Protein AF-A0A3A8NT36-F1 (afdb_monomer)

Radius of gyration: 26.65 Å; Cα contacts (8 Å, |Δi|>4): 127; chains: 1; bounding box: 78×35×40 Å

Mean predicted aligned error: 10.01 Å

Secondary structure (DSSP, 8-state):
----HHHHHHHHHHHHHHHHS-HHHHHHHHSPPPPPPPPTT-PEEEEE-TTS-EEETT--------TTSB-TTSSPBPPSSEEEEEEEE-TTS-EEEEEEE--TTT-EEEEEE-

Organism: NCBI:txid2316726

InterPro domains:
  IPR006311 Twin-arginine translocation pathway, signal sequence [PS51318] (1-31)
  IPR019546 Twin-arginine translocation pathway, signal sequence, bacterial/archaeal [TIGR01409] (3-25)

pLDDT: mean 91.45, std 7.1, range [58.47, 98.19]

Solvent-accessible surface area (backbone atoms only — not comparable to full-atom values): 7243 Å² total; per-residue (Å²): 137,85,82,47,75,67,56,48,52,51,52,50,52,53,52,50,53,56,66,72,48,46,76,66,55,56,48,52,68,75,61,59,73,88,72,86,68,88,54,96,65,53,64,72,42,95,56,55,48,99,86,68,49,61,44,26,81,94,62,84,88,80,88,79,70,47,63,75,33,62,34,81,93,50,96,49,58,37,62,52,59,69,68,65,65,52,78,44,83,43,101,84,79,34,39,35,41,37,35,35,23,73,42,94,72,92,42,54,72,53,74,49,80,87

Sequence (114 aa):
MRLDRRHFLRLSALGGGALALGPGFWRDAYAAPAQPGPSPYGAMSGTADANGVRLPAGFASRIIARSGNRVASTGYTWHAAPDGGACFTTGEGGWVYVSNSELASGGGASALRF

Nearest PDB structures (foldseek):
  6l2o-assembly1_B-2  TM=3.595E-01  e=7.404E-01  Pyrococcus abyssi GE5
  2v9j-assembly1_B  TM=5.015E-01  e=3.758E+00  Homo sapiens
  5ezv-assembly2_D  TM=2.741E-01  e=6.565E-01  Homo sapiens
  6b1u-assembly1_B  TM=2.780E-01  e=8.351E-01  Homo sapiens
  7myj-assembly2_D  TM=2.823E-01  e=3.332E+00  Homo sapiens

Foldseek 3Di:
DDDDPVNVVVVCVVVVVVVVQDPVNVCCVVVPDDDDDQDPLHDWDPAADPVRHTDGPPDDDD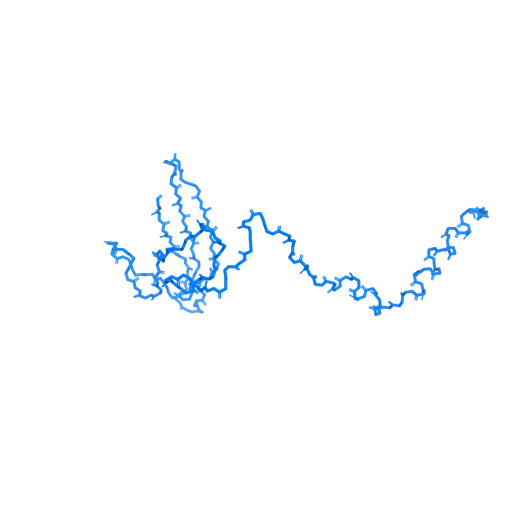DQADAQDDGDPDPDHDHPQWDDWDWDADPVRKIKIKTWHPDPPPTGIDIDID

Structure (mmCIF, N/CA/C/O backbone):
data_AF-A0A3A8NT36-F1
#
_entry.id   AF-A0A3A8NT36-F1
#
loop_
_atom_site.group_PDB
_atom_site.id
_atom_site.type_symbol
_atom_site.label_atom_id
_atom_site.label_alt_id
_atom_site.label_comp_id
_atom_site.label_asym_id
_atom_site.label_entity_id
_atom_site.label_seq_id
_atom_site.pdbx_PDB_ins_code
_atom_site.Cartn_x
_atom_site.Cartn_y
_atom_site.Cartn_z
_atom_site.occupancy
_atom_site.B_iso_or_equiv
_atom_site.auth_seq_id
_atom_site.auth_comp_id
_atom_site.auth_asym_id
_atom_site.auth_atom_id
_atom_site.pdbx_PDB_model_num
ATOM 1 N N . MET A 1 1 ? 58.272 -3.071 -8.015 1.00 58.47 1 MET A N 1
ATOM 2 C CA . MET A 1 1 ? 57.282 -3.959 -8.667 1.00 58.47 1 MET A CA 1
ATOM 3 C C . MET A 1 1 ? 57.579 -3.964 -10.164 1.00 58.47 1 MET A C 1
ATO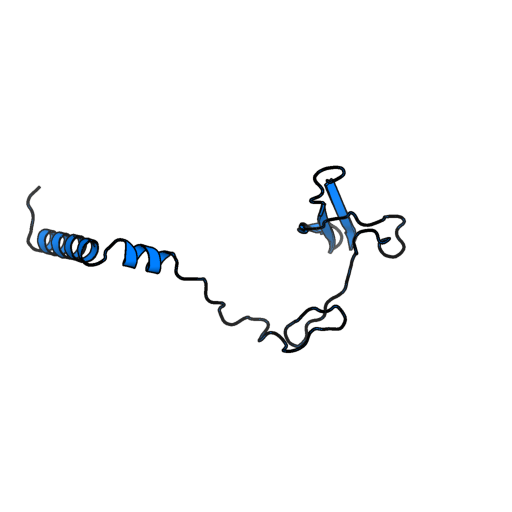M 5 O O . MET A 1 1 ? 57.598 -2.893 -10.752 1.00 58.47 1 MET A O 1
ATOM 9 N N . ARG A 1 2 ? 57.939 -5.109 -10.761 1.00 71.25 2 ARG A N 1
ATOM 10 C CA . ARG A 1 2 ? 58.324 -5.187 -12.185 1.00 71.25 2 ARG A CA 1
ATOM 11 C C . ARG A 1 2 ? 57.065 -5.453 -13.015 1.00 71.25 2 ARG A C 1
ATOM 13 O O . ARG A 1 2 ? 56.398 -6.454 -12.783 1.00 71.25 2 ARG A O 1
ATOM 20 N N . LEU A 1 3 ? 56.725 -4.548 -13.930 1.00 82.00 3 LEU A N 1
ATOM 21 C CA . LEU A 1 3 ? 55.603 -4.716 -14.857 1.00 82.00 3 LEU A CA 1
ATOM 22 C C . LEU A 1 3 ? 55.958 -5.791 -15.891 1.00 82.00 3 LEU A C 1
ATOM 24 O O . LEU A 1 3 ? 56.853 -5.593 -16.710 1.00 82.00 3 LEU A O 1
ATOM 28 N N . ASP A 1 4 ? 55.272 -6.931 -15.845 1.00 90.19 4 ASP A N 1
ATOM 29 C CA . ASP A 1 4 ? 55.315 -7.911 -16.929 1.00 90.19 4 ASP A CA 1
ATOM 30 C C . ASP A 1 4 ? 54.312 -7.542 -18.041 1.00 90.19 4 ASP A C 1
ATOM 32 O O . ASP A 1 4 ? 53.395 -6.739 -17.849 1.00 90.19 4 ASP A O 1
ATOM 36 N N . ARG A 1 5 ? 54.476 -8.143 -19.227 1.00 91.81 5 ARG A N 1
ATOM 37 C CA . ARG A 1 5 ? 53.631 -7.878 -20.404 1.00 91.81 5 ARG A CA 1
ATOM 38 C C . ARG A 1 5 ? 52.137 -8.068 -20.119 1.00 91.81 5 ARG A C 1
ATOM 40 O O . ARG A 1 5 ? 51.323 -7.323 -20.655 1.00 91.81 5 ARG A O 1
ATOM 47 N N . ARG A 1 6 ? 51.758 -9.055 -19.300 1.00 91.62 6 ARG A N 1
ATOM 48 C CA . ARG A 1 6 ? 50.348 -9.326 -18.976 1.00 91.62 6 ARG A CA 1
ATOM 49 C C . ARG A 1 6 ? 49.796 -8.244 -18.056 1.00 91.62 6 ARG A C 1
ATOM 51 O O . ARG A 1 6 ? 48.680 -7.787 -18.281 1.00 91.62 6 ARG A O 1
ATOM 58 N N . HIS A 1 7 ? 50.573 -7.808 -17.068 1.00 89.00 7 HIS A N 1
ATOM 59 C CA . HIS A 1 7 ? 50.214 -6.687 -16.206 1.00 89.00 7 HIS A CA 1
ATOM 60 C C . HIS A 1 7 ? 50.076 -5.386 -16.991 1.00 89.00 7 HIS A C 1
ATOM 62 O O . HIS A 1 7 ? 49.076 -4.698 -16.821 1.00 89.00 7 HIS A O 1
ATOM 68 N N . PHE A 1 8 ? 51.016 -5.087 -17.892 1.00 90.19 8 PHE A N 1
ATOM 69 C CA . PHE A 1 8 ? 50.945 -3.902 -18.745 1.00 90.19 8 PHE A CA 1
ATOM 70 C C . PHE A 1 8 ? 49.683 -3.911 -19.617 1.00 90.19 8 PHE A C 1
ATOM 72 O O . PHE A 1 8 ? 48.914 -2.959 -19.581 1.00 90.19 8 PHE A O 1
ATOM 79 N N . LEU A 1 9 ? 49.401 -5.019 -20.313 1.00 93.31 9 LEU A N 1
ATOM 80 C CA . LEU A 1 9 ? 48.210 -5.131 -21.162 1.00 93.31 9 LEU A CA 1
ATOM 81 C C . LEU A 1 9 ? 46.899 -5.037 -20.369 1.00 93.31 9 LEU A C 1
ATOM 83 O O . LEU A 1 9 ? 45.957 -4.401 -20.832 1.00 93.31 9 LEU A O 1
ATOM 87 N N . ARG A 1 10 ? 46.833 -5.624 -19.167 1.00 90.12 10 ARG A N 1
ATOM 88 C CA . ARG A 1 10 ? 45.665 -5.488 -18.280 1.00 90.12 10 ARG A CA 1
ATOM 89 C C . ARG A 1 10 ? 45.470 -4.047 -17.821 1.00 90.12 10 ARG A C 1
ATOM 91 O O . ARG A 1 10 ? 44.345 -3.560 -17.855 1.00 90.12 10 ARG A O 1
ATOM 98 N N . LEU A 1 11 ? 46.550 -3.365 -17.432 1.00 89.69 11 LEU A N 1
ATOM 99 C CA . LEU A 1 11 ? 46.488 -1.968 -17.003 1.00 89.69 11 LEU A CA 1
ATOM 100 C C . LEU A 1 11 ? 46.056 -1.055 -18.156 1.00 89.69 11 LEU A C 1
ATOM 102 O O . LEU A 1 11 ? 45.202 -0.196 -17.966 1.00 89.69 11 LEU A O 1
ATOM 106 N N . SER A 1 12 ? 46.598 -1.274 -19.358 1.00 87.44 12 SER A N 1
ATOM 107 C CA . SER A 1 12 ? 46.231 -0.519 -20.558 1.00 87.44 12 SER A CA 1
ATOM 108 C C . SER A 1 12 ? 44.785 -0.769 -20.983 1.00 87.44 12 SER A C 1
ATOM 110 O O . SER A 1 12 ? 44.102 0.180 -21.348 1.00 87.44 12 SER A O 1
ATOM 112 N N . ALA A 1 13 ? 44.291 -2.008 -20.904 1.00 89.00 13 ALA A N 1
ATOM 113 C CA . ALA A 1 13 ? 42.901 -2.323 -21.231 1.00 89.00 13 ALA A CA 1
ATOM 114 C C . ALA A 1 13 ? 41.917 -1.697 -20.228 1.00 89.00 13 ALA A C 1
ATOM 116 O O . ALA A 1 13 ? 40.929 -1.092 -20.638 1.00 89.00 13 ALA A O 1
ATOM 117 N N . LEU A 1 14 ? 42.207 -1.788 -18.925 1.00 84.69 14 LEU A N 1
ATOM 118 C CA . LEU A 1 14 ? 41.381 -1.180 -17.876 1.00 84.69 14 LEU A CA 1
ATOM 119 C C . LEU A 1 14 ? 41.397 0.351 -17.957 1.00 84.69 14 LEU A C 1
ATOM 121 O O . LEU A 1 14 ? 40.340 0.976 -17.947 1.00 84.69 14 LEU A O 1
ATOM 125 N N . GLY A 1 15 ? 42.583 0.955 -18.080 1.00 81.19 15 GLY A N 1
ATOM 126 C CA . GLY A 1 15 ? 42.734 2.408 -18.180 1.00 81.19 15 GLY A CA 1
ATOM 127 C C . GLY A 1 15 ? 42.149 2.973 -19.475 1.00 81.19 15 GLY A C 1
ATOM 128 O O . GLY A 1 15 ? 41.435 3.970 -19.445 1.00 81.19 15 GLY A O 1
ATOM 129 N N . GLY A 1 16 ? 42.388 2.304 -20.607 1.00 81.94 16 GLY A N 1
ATOM 130 C CA . GLY A 1 16 ? 41.821 2.680 -21.901 1.00 81.94 16 GLY A CA 1
ATOM 131 C C . GLY A 1 16 ? 40.297 2.572 -21.923 1.00 81.94 16 GLY A C 1
ATOM 132 O O . GLY A 1 16 ? 39.635 3.494 -22.387 1.00 81.94 16 GLY A O 1
ATOM 133 N N . GLY A 1 17 ? 39.731 1.499 -21.361 1.00 77.12 17 GLY A N 1
ATOM 134 C CA . GLY A 1 17 ? 38.281 1.332 -21.243 1.00 77.12 17 GLY A CA 1
ATOM 135 C C . GLY A 1 17 ? 37.629 2.388 -20.346 1.00 77.12 17 GLY A C 1
ATOM 136 O O . GLY A 1 17 ? 36.596 2.946 -20.708 1.00 77.12 17 GLY A O 1
ATOM 137 N N . ALA A 1 18 ? 38.257 2.719 -19.214 1.00 74.38 18 ALA A N 1
ATOM 138 C CA . ALA A 1 18 ? 37.753 3.742 -18.298 1.00 74.38 18 ALA A CA 1
ATOM 139 C C . ALA A 1 18 ? 37.795 5.162 -18.892 1.00 74.38 18 ALA A C 1
ATOM 141 O O . ALA A 1 18 ? 36.910 5.960 -18.604 1.00 74.38 18 ALA A O 1
ATOM 142 N N . LEU A 1 19 ? 38.794 5.480 -19.724 1.00 77.50 19 LEU A N 1
ATOM 143 C CA . LEU A 1 19 ? 38.919 6.790 -20.377 1.00 77.50 19 LEU A CA 1
ATOM 144 C C . LEU A 1 19 ? 38.081 6.913 -21.658 1.00 77.50 19 LEU A C 1
ATOM 146 O O . LEU A 1 19 ? 37.617 8.006 -21.973 1.00 77.50 19 LEU A O 1
ATOM 150 N N . ALA A 1 20 ? 37.876 5.816 -22.393 1.00 83.31 20 ALA A N 1
ATOM 151 C CA . ALA A 1 20 ? 37.022 5.799 -23.583 1.00 83.31 20 ALA A CA 1
ATOM 152 C C . ALA A 1 20 ? 35.537 5.995 -23.234 1.00 83.31 20 ALA A C 1
ATOM 154 O O . ALA A 1 20 ? 34.775 6.559 -24.017 1.00 83.31 20 ALA A O 1
ATOM 155 N N . LEU A 1 21 ? 35.132 5.541 -22.047 1.00 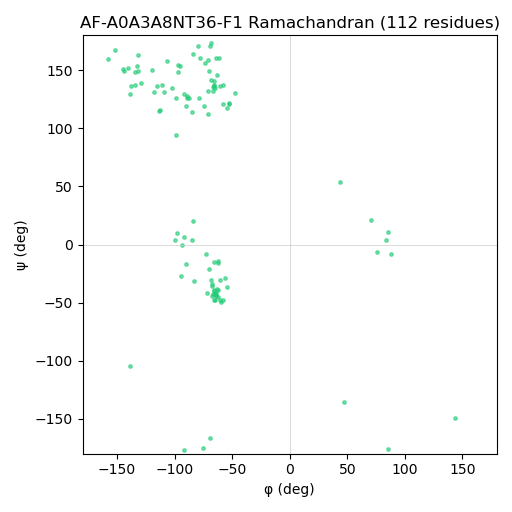83.62 21 LEU A N 1
ATOM 156 C CA . LEU A 1 21 ? 33.772 5.659 -21.540 1.00 83.62 21 LEU A CA 1
ATOM 157 C C . LEU A 1 21 ? 33.691 6.855 -20.590 1.00 83.62 21 LEU A C 1
ATOM 159 O O . LEU A 1 21 ? 34.002 6.761 -19.405 1.00 83.62 21 LEU A O 1
ATOM 163 N N . GLY A 1 22 ? 33.294 8.005 -21.135 1.00 84.06 22 GLY A N 1
ATOM 164 C CA . GLY A 1 22 ? 33.194 9.250 -20.377 1.00 84.06 22 GLY A CA 1
ATOM 165 C C . GLY A 1 22 ? 32.073 9.251 -19.322 1.00 84.06 22 GLY A C 1
ATOM 166 O O . GLY A 1 22 ? 31.233 8.350 -19.278 1.00 84.06 22 GLY A O 1
AT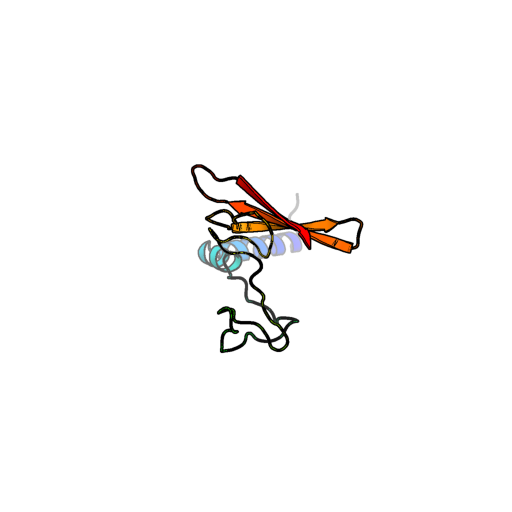OM 167 N N . PRO A 1 23 ? 31.991 10.306 -18.492 1.00 82.94 23 PRO A N 1
ATOM 168 C CA . PRO A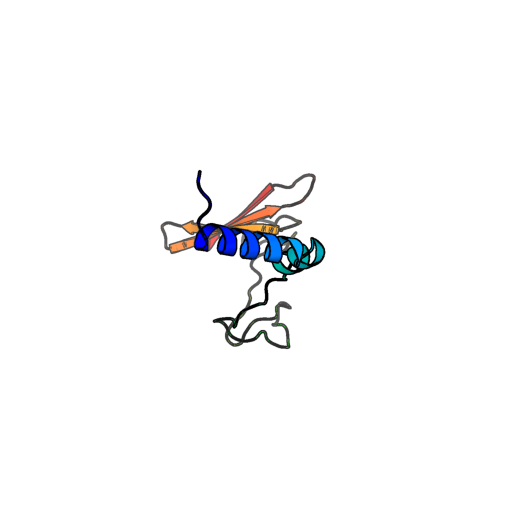 1 23 ? 31.002 10.408 -17.414 1.00 82.94 23 PRO A CA 1
ATOM 169 C C . PRO A 1 23 ? 29.537 10.286 -17.863 1.00 82.94 23 PRO A C 1
ATOM 171 O O . PRO A 1 23 ? 28.704 9.848 -17.076 1.00 82.94 23 PRO A O 1
ATOM 174 N N . GLY A 1 24 ? 29.215 10.672 -19.105 1.00 85.19 24 GLY A N 1
ATOM 175 C CA . GLY A 1 24 ? 27.872 10.512 -19.678 1.00 85.19 24 GLY A CA 1
ATOM 176 C C . GLY A 1 24 ? 27.478 9.044 -19.837 1.00 85.19 24 GLY A C 1
ATOM 177 O O . GLY A 1 24 ? 26.439 8.639 -19.335 1.00 85.19 24 GLY A O 1
ATOM 178 N N . PHE A 1 25 ? 28.368 8.224 -20.404 1.00 87.00 25 PHE A N 1
ATOM 179 C CA . PHE A 1 25 ? 28.138 6.786 -20.559 1.00 87.00 25 PHE A CA 1
ATOM 180 C C . PHE A 1 25 ? 27.875 6.100 -19.214 1.00 87.00 25 PHE A C 1
ATOM 182 O O . PHE A 1 25 ? 26.923 5.339 -19.079 1.00 87.00 25 PHE A O 1
ATOM 189 N N . TRP A 1 26 ? 28.703 6.381 -18.203 1.00 84.69 26 TRP A N 1
ATOM 190 C CA . TRP A 1 26 ? 28.536 5.767 -16.884 1.00 84.69 26 TRP A CA 1
ATOM 191 C C . TRP A 1 26 ? 27.262 6.233 -16.183 1.00 84.69 26 TRP A C 1
ATOM 193 O O . TRP A 1 26 ? 26.614 5.431 -15.517 1.00 84.69 26 TRP A O 1
ATOM 203 N N . ARG A 1 27 ? 26.872 7.502 -16.352 1.00 84.44 27 ARG A N 1
ATOM 204 C CA . ARG A 1 27 ? 25.580 7.991 -15.858 1.00 84.44 27 ARG A CA 1
ATOM 205 C C . ARG A 1 27 ? 24.429 7.233 -16.495 1.00 84.44 27 ARG A C 1
ATOM 207 O O . ARG A 1 27 ? 23.590 6.747 -15.754 1.00 84.44 27 ARG A O 1
ATOM 214 N N . ASP A 1 28 ? 24.429 7.063 -17.810 1.00 85.50 28 ASP A N 1
ATOM 215 C CA . ASP A 1 28 ? 23.357 6.350 -18.510 1.00 85.50 28 ASP A CA 1
ATOM 216 C C . ASP A 1 28 ? 23.320 4.861 -18.135 1.00 85.50 28 ASP A C 1
ATOM 218 O O . ASP A 1 28 ? 22.249 4.302 -17.904 1.00 85.50 28 ASP A O 1
ATOM 222 N N . ALA A 1 29 ? 24.488 4.225 -17.989 1.00 83.69 29 ALA A N 1
ATOM 223 C CA . ALA A 1 29 ? 24.598 2.824 -17.588 1.00 83.69 29 ALA A CA 1
ATOM 224 C C . ALA A 1 29 ? 24.020 2.559 -16.185 1.00 83.69 29 ALA A C 1
ATOM 226 O O . ALA A 1 29 ? 23.367 1.537 -15.977 1.00 83.69 29 ALA A O 1
ATOM 227 N N . TYR A 1 30 ? 24.230 3.473 -15.230 1.00 82.19 30 TYR A N 1
ATOM 228 C CA . TYR A 1 30 ? 23.689 3.353 -13.869 1.00 82.19 30 TYR A CA 1
ATOM 229 C C . TYR A 1 30 ? 22.304 3.987 -13.688 1.00 82.19 30 TYR A C 1
ATOM 231 O O . TYR A 1 30 ? 21.624 3.684 -12.712 1.00 82.19 30 TYR A O 1
ATOM 239 N N . ALA A 1 31 ? 21.877 4.847 -14.611 1.00 85.06 31 ALA A N 1
ATOM 240 C CA . ALA A 1 31 ? 20.549 5.455 -14.620 1.00 85.06 31 ALA A CA 1
ATOM 241 C C . ALA A 1 31 ? 19.533 4.654 -15.447 1.00 85.06 31 ALA A C 1
ATOM 243 O O . ALA A 1 31 ? 18.409 5.120 -15.634 1.00 85.06 31 ALA A O 1
ATOM 244 N N . ALA A 1 32 ? 19.907 3.469 -15.946 1.00 79.25 32 ALA A N 1
ATOM 245 C CA . ALA A 1 32 ? 19.011 2.620 -16.715 1.00 79.25 32 ALA A CA 1
ATOM 246 C C . ALA A 1 32 ? 17.725 2.347 -15.905 1.00 79.25 32 ALA A C 1
ATOM 248 O O . ALA A 1 32 ? 17.793 1.759 -14.820 1.00 79.25 32 ALA A O 1
ATOM 249 N N . PRO A 1 33 ? 16.548 2.778 -16.394 1.00 80.19 33 PRO A N 1
ATOM 250 C CA . PRO A 1 33 ? 15.308 2.603 -15.660 1.00 80.19 33 PRO A CA 1
ATOM 251 C C . PRO A 1 33 ? 14.990 1.114 -15.557 1.00 80.19 33 PRO A C 1
ATOM 253 O O . PRO A 1 33 ? 15.093 0.379 -16.546 1.00 80.19 33 PRO A O 1
ATOM 256 N N . ALA A 1 34 ? 14.568 0.678 -14.369 1.00 80.75 34 ALA A N 1
ATOM 257 C CA . ALA A 1 34 ? 14.117 -0.689 -14.157 1.00 80.75 34 ALA A CA 1
ATOM 258 C C . ALA A 1 34 ? 13.030 -1.040 -15.185 1.00 80.75 34 ALA A C 1
ATOM 260 O O . ALA A 1 34 ? 11.997 -0.374 -15.262 1.00 80.75 34 ALA A O 1
ATOM 261 N N . GLN A 1 35 ? 13.278 -2.076 -15.986 1.00 80.56 35 GLN A N 1
ATOM 262 C CA . GLN A 1 35 ? 12.278 -2.609 -16.902 1.00 80.56 35 GLN A CA 1
ATOM 263 C C . GLN A 1 35 ? 11.450 -3.654 -16.157 1.00 80.56 35 GLN A C 1
ATOM 265 O O . GLN A 1 35 ? 12.033 -4.582 -15.585 1.00 80.56 35 GLN A O 1
ATOM 270 N N . PRO A 1 36 ? 10.113 -3.539 -16.142 1.00 77.44 36 PRO A N 1
ATOM 271 C CA . PRO A 1 36 ? 9.271 -4.582 -15.585 1.00 77.44 36 PRO A CA 1
ATOM 272 C C . PRO A 1 36 ? 9.542 -5.898 -16.319 1.00 77.44 36 PRO A C 1
ATOM 274 O O . PRO A 1 36 ? 9.386 -5.987 -17.537 1.00 77.44 36 PRO A O 1
ATOM 277 N N . GLY A 1 37 ? 9.965 -6.923 -15.580 1.00 82.94 37 GLY A N 1
ATOM 278 C CA . GLY A 1 37 ? 10.028 -8.280 -16.111 1.00 82.94 37 GLY A CA 1
ATOM 279 C C . GLY A 1 37 ? 8.624 -8.856 -16.338 1.00 82.94 37 GLY A C 1
ATOM 280 O O . GLY A 1 37 ? 7.630 -8.269 -15.896 1.00 82.94 37 GLY A O 1
ATOM 281 N N . PRO A 1 38 ? 8.514 -10.026 -16.991 1.00 83.81 38 PRO A N 1
ATOM 282 C CA . PRO A 1 38 ? 7.254 -10.752 -17.079 1.00 83.81 38 PRO A CA 1
ATOM 283 C C . PRO A 1 38 ? 6.653 -10.966 -15.684 1.00 83.81 38 PRO A C 1
ATOM 285 O O . PRO A 1 38 ? 7.285 -11.548 -14.803 1.00 83.81 38 PRO A O 1
ATOM 288 N N . SER A 1 39 ? 5.432 -10.477 -15.479 1.00 86.88 39 SER A N 1
ATOM 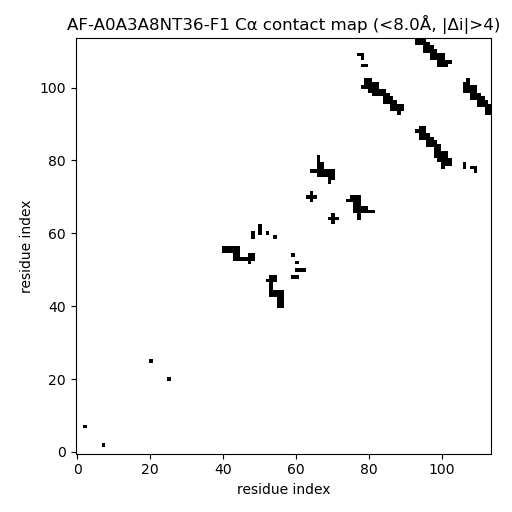289 C CA . SER A 1 39 ? 4.714 -10.660 -14.218 1.00 86.88 39 SER A CA 1
ATOM 290 C C . SER A 1 39 ? 4.283 -12.125 -14.070 1.00 86.88 39 SER A C 1
ATOM 292 O O . SER A 1 39 ? 3.659 -12.653 -14.997 1.00 86.88 39 SER A O 1
ATOM 294 N N . PRO A 1 40 ? 4.510 -12.776 -12.910 1.00 92.62 40 PRO A N 1
ATOM 295 C CA . PRO A 1 40 ? 3.989 -14.123 -12.656 1.00 92.62 40 PRO A CA 1
ATOM 296 C C . PRO A 1 40 ? 2.454 -14.151 -12.589 1.00 92.62 40 PRO A C 1
ATOM 298 O O . PRO A 1 40 ? 1.849 -15.214 -12.673 1.00 92.62 40 PRO A O 1
ATOM 301 N N . TYR A 1 41 ? 1.823 -12.982 -12.456 1.00 92.62 41 TYR A N 1
ATOM 302 C CA . TYR A 1 41 ? 0.373 -12.814 -12.385 1.00 92.62 41 TYR A CA 1
ATOM 303 C C . TYR A 1 41 ? -0.266 -12.519 -13.749 1.00 92.62 41 TYR A C 1
ATOM 305 O O . TYR A 1 41 ? -1.479 -12.365 -13.834 1.00 92.62 41 TYR A O 1
ATOM 313 N N . GLY A 1 42 ? 0.534 -12.433 -14.818 1.00 91.69 42 GLY A N 1
ATOM 314 C CA . GLY A 1 42 ? 0.066 -12.087 -16.157 1.00 91.69 42 GLY A CA 1
ATOM 315 C C . GLY A 1 42 ? -0.025 -10.580 -16.416 1.00 91.69 42 GLY A C 1
ATOM 316 O O . GLY A 1 42 ? 0.383 -9.748 -15.601 1.00 91.69 42 GLY A O 1
ATOM 317 N N . ALA A 1 43 ? -0.522 -10.237 -17.606 1.00 92.25 43 ALA A N 1
ATOM 318 C CA . ALA A 1 43 ? -0.647 -8.856 -18.058 1.00 92.25 43 ALA A CA 1
ATOM 319 C C . ALA A 1 43 ? -1.740 -8.095 -17.292 1.00 92.25 43 ALA A C 1
ATOM 321 O O . ALA A 1 43 ? -2.754 -8.662 -16.886 1.00 92.25 43 ALA A O 1
ATOM 322 N N . MET A 1 44 ? -1.541 -6.787 -17.139 1.00 92.25 44 MET A N 1
ATOM 323 C CA . MET A 1 44 ? -2.534 -5.892 -16.553 1.00 92.25 44 MET A CA 1
ATOM 324 C C . MET A 1 44 ? -3.774 -5.790 -17.448 1.00 92.25 44 MET A C 1
ATOM 326 O O . MET A 1 44 ? -3.636 -5.640 -18.663 1.00 92.25 44 MET A O 1
ATOM 330 N N . SER A 1 45 ? -4.978 -5.818 -16.868 1.00 94.31 45 SER A N 1
ATOM 331 C CA . SER A 1 45 ? -6.209 -5.598 -17.637 1.00 94.31 45 SER A CA 1
ATOM 332 C C . SER A 1 45 ? -6.260 -4.192 -18.254 1.00 94.31 45 SER A C 1
ATOM 334 O O . SER A 1 45 ? -5.805 -3.206 -17.664 1.00 94.31 45 SER A O 1
ATOM 336 N N . GLY A 1 46 ? -6.865 -4.093 -19.443 1.00 95.25 46 GLY A N 1
ATOM 337 C CA . GLY A 1 46 ? -7.125 -2.821 -20.124 1.00 95.25 46 GLY A CA 1
ATOM 338 C C . GLY A 1 46 ? -8.197 -1.966 -19.439 1.00 95.25 46 GLY A C 1
ATOM 339 O O . GLY A 1 46 ? -8.211 -0.747 -19.614 1.00 95.25 46 GLY A O 1
ATOM 340 N N . THR A 1 47 ? -9.057 -2.581 -18.625 1.00 95.88 47 THR A N 1
ATOM 341 C CA . THR A 1 47 ? -10.129 -1.914 -17.878 1.00 95.88 47 THR A CA 1
ATOM 342 C C . THR A 1 47 ? -9.949 -2.098 -16.378 1.00 95.88 47 THR A C 1
ATOM 344 O O . THR A 1 47 ? -9.398 -3.097 -15.912 1.00 95.88 47 THR A O 1
ATOM 347 N N . ALA A 1 48 ? -10.423 -1.117 -15.617 1.00 97.25 48 ALA A N 1
ATOM 348 C CA . ALA A 1 48 ? -10.507 -1.222 -14.171 1.00 97.25 48 ALA A CA 1
ATOM 349 C C . ALA A 1 48 ? -11.652 -2.152 -13.736 1.00 97.25 48 ALA A C 1
ATOM 351 O O . ALA A 1 48 ? -12.618 -2.344 -14.476 1.00 97.25 48 ALA A O 1
ATOM 352 N N . ASP A 1 49 ? -11.541 -2.702 -12.529 1.00 96.69 49 ASP A N 1
ATOM 353 C CA . ASP A 1 49 ? -12.631 -3.377 -11.835 1.00 96.69 49 ASP A CA 1
ATOM 354 C C . ASP A 1 49 ? -13.660 -2.376 -11.267 1.00 96.69 49 ASP A C 1
ATOM 356 O O . ASP A 1 49 ? -13.566 -1.162 -11.468 1.00 96.69 49 ASP A O 1
ATOM 360 N N . ALA A 1 50 ? -14.653 -2.881 -10.528 1.00 96.69 50 ALA A N 1
ATOM 361 C CA . ALA A 1 50 ? -15.715 -2.060 -9.942 1.00 96.69 50 ALA A CA 1
ATOM 362 C C . ALA A 1 50 ? -15.220 -1.014 -8.920 1.00 96.69 50 ALA A C 1
ATOM 364 O O . ALA A 1 50 ? -15.955 -0.082 -8.599 1.00 96.69 50 ALA A O 1
ATOM 365 N N . ASN A 1 51 ? -13.990 -1.147 -8.413 1.00 97.19 51 ASN A N 1
ATOM 366 C CA . ASN A 1 51 ? -13.375 -0.193 -7.492 1.00 97.19 51 ASN A CA 1
ATOM 367 C C . ASN A 1 51 ? -12.412 0.772 -8.199 1.00 97.19 51 ASN A C 1
ATOM 369 O O . ASN A 1 51 ? -11.773 1.583 -7.530 1.00 97.19 51 ASN A O 1
ATOM 373 N N . GLY A 1 52 ? -12.298 0.705 -9.529 1.00 96.50 52 GLY A N 1
ATOM 374 C CA . GLY A 1 52 ? -11.395 1.559 -10.296 1.00 96.50 52 GLY A CA 1
ATOM 375 C C . GLY A 1 52 ? -9.959 1.028 -10.387 1.00 96.50 52 GLY A C 1
ATOM 376 O O . GLY A 1 52 ? -9.084 1.749 -10.864 1.00 96.50 52 GLY A O 1
ATOM 377 N N . VAL A 1 53 ? -9.699 -0.221 -9.980 1.00 96.88 53 VAL A N 1
ATOM 378 C CA . VAL A 1 53 ? -8.352 -0.811 -9.976 1.00 96.88 53 VAL A CA 1
ATOM 379 C C . VAL A 1 53 ? -8.156 -1.690 -11.208 1.00 96.88 53 VAL A C 1
ATOM 381 O O . VAL A 1 53 ? -8.939 -2.600 -11.468 1.00 96.88 53 VAL A O 1
ATOM 384 N N . ARG A 1 54 ? -7.094 -1.449 -11.983 1.00 96.56 54 ARG A N 1
ATOM 385 C CA . ARG A 1 54 ? -6.679 -2.384 -13.040 1.00 96.56 54 ARG A CA 1
ATOM 386 C C . ARG A 1 54 ? -5.930 -3.539 -12.394 1.00 96.56 54 ARG A C 1
ATOM 388 O O . ARG A 1 54 ? -4.977 -3.310 -11.656 1.00 96.56 54 ARG A O 1
ATOM 395 N N . LEU A 1 55 ? -6.370 -4.760 -12.670 1.00 96.12 55 LEU A N 1
ATOM 396 C CA . LEU A 1 55 ? -5.797 -5.983 -12.116 1.00 96.12 55 LEU A CA 1
ATOM 397 C C . LEU A 1 55 ? -5.570 -7.007 -13.234 1.00 96.12 55 LEU A C 1
ATOM 399 O O . LEU A 1 55 ? -6.277 -6.958 -14.245 1.00 96.12 55 LEU A O 1
ATOM 403 N N . PRO A 1 56 ? -4.610 -7.934 -13.094 1.00 95.81 56 PRO A N 1
ATOM 404 C CA . PRO A 1 56 ? -4.508 -9.078 -13.991 1.00 95.81 56 PRO A CA 1
ATOM 405 C C . PRO A 1 56 ? -5.750 -9.979 -13.935 1.00 95.81 56 PRO A C 1
ATOM 407 O O . PRO A 1 56 ? -6.520 -9.954 -12.972 1.00 95.81 56 PRO A O 1
ATOM 410 N N . ALA A 1 57 ? -5.944 -10.800 -14.968 1.00 92.88 57 ALA A N 1
ATOM 411 C CA . ALA A 1 57 ? -7.072 -11.727 -15.027 1.00 92.88 57 ALA A CA 1
ATOM 412 C C . ALA A 1 57 ? -7.086 -12.687 -13.819 1.00 92.88 57 ALA A C 1
ATOM 414 O O . ALA A 1 57 ? -6.051 -13.216 -13.422 1.00 92.88 57 ALA A O 1
ATOM 415 N N . GLY A 1 58 ? -8.271 -12.914 -13.243 1.00 93.88 58 GLY A N 1
ATOM 416 C CA . GLY A 1 58 ? -8.462 -13.775 -12.067 1.00 93.88 58 GLY A CA 1
ATOM 417 C C . GLY A 1 58 ? -8.293 -13.076 -10.711 1.00 93.88 58 GLY A C 1
ATOM 418 O O . GLY A 1 58 ? -8.623 -13.672 -9.689 1.00 93.88 58 GLY A O 1
ATOM 419 N N . PHE A 1 59 ? -7.841 -11.819 -10.683 1.00 96.50 59 PHE A N 1
ATOM 420 C CA . PHE A 1 59 ? -7.756 -11.014 -9.462 1.00 96.50 59 PHE A CA 1
ATOM 421 C C . PHE A 1 59 ? -8.986 -10.116 -9.282 1.00 96.50 59 PHE A C 1
ATOM 423 O O . PHE A 1 59 ? -9.627 -9.705 -10.248 1.00 96.50 59 PHE A O 1
ATOM 430 N N . ALA A 1 60 ? -9.287 -9.776 -8.028 1.00 96.00 60 ALA A N 1
ATOM 431 C CA . ALA A 1 60 ? -10.339 -8.834 -7.652 1.00 96.00 60 ALA A CA 1
ATOM 432 C C . ALA A 1 60 ? -9.875 -7.960 -6.481 1.00 96.00 60 ALA A C 1
ATOM 434 O O . ALA A 1 60 ? -9.073 -8.404 -5.655 1.00 96.00 60 ALA A O 1
ATOM 435 N N . SER A 1 61 ? -10.396 -6.735 -6.383 1.00 97.06 61 SER A N 1
ATOM 436 C CA . SER A 1 61 ? -10.153 -5.862 -5.231 1.00 97.06 61 SER A CA 1
ATOM 437 C C . SER A 1 61 ? -11.374 -5.742 -4.319 1.00 97.06 61 SER A C 1
ATOM 439 O O . SER A 1 61 ? -12.523 -5.947 -4.718 1.00 97.06 61 SER A O 1
ATOM 441 N N . ARG A 1 62 ? -11.115 -5.369 -3.064 1.00 95.88 62 ARG A N 1
ATOM 442 C CA . ARG A 1 62 ? -12.137 -5.010 -2.080 1.00 95.88 62 ARG A CA 1
ATOM 443 C C . ARG A 1 62 ? -11.668 -3.803 -1.285 1.00 95.88 62 ARG A C 1
ATOM 445 O O . ARG A 1 62 ? -10.582 -3.821 -0.713 1.00 95.88 62 ARG A O 1
ATOM 452 N N . ILE A 1 63 ? -12.516 -2.786 -1.193 1.00 95.56 63 ILE A N 1
ATOM 453 C CA . ILE A 1 63 ? -12.268 -1.641 -0.317 1.00 95.56 63 ILE A CA 1
ATOM 454 C C . ILE A 1 63 ? -12.516 -2.059 1.135 1.00 95.56 63 ILE A C 1
ATOM 456 O O . ILE A 1 63 ? -13.627 -2.454 1.487 1.00 95.56 63 ILE A O 1
ATOM 460 N N . ILE A 1 64 ? -11.480 -1.976 1.972 1.00 94.94 64 ILE A N 1
ATOM 461 C CA . ILE A 1 64 ? -11.544 -2.342 3.397 1.00 94.94 64 ILE A CA 1
ATOM 462 C C . ILE A 1 64 ? -11.829 -1.145 4.315 1.00 94.94 64 ILE A C 1
ATOM 464 O O . ILE A 1 64 ? -12.428 -1.325 5.370 1.00 94.94 64 ILE A O 1
ATOM 468 N N . ALA A 1 65 ? -11.456 0.070 3.903 1.00 96.75 65 ALA A N 1
ATOM 469 C CA . ALA A 1 65 ? -11.741 1.323 4.599 1.00 96.75 65 ALA A CA 1
ATOM 470 C C . ALA A 1 65 ? -11.667 2.517 3.628 1.00 96.75 65 ALA A C 1
ATOM 472 O O . ALA A 1 65 ? -11.069 2.418 2.557 1.00 96.75 65 ALA A O 1
ATOM 473 N N . ARG A 1 66 ? -12.292 3.642 3.996 1.00 97.06 66 ARG A N 1
ATOM 474 C CA . ARG A 1 66 ? -12.211 4.929 3.284 1.00 97.06 66 ARG A CA 1
ATOM 475 C C . ARG A 1 66 ? -12.076 6.051 4.304 1.00 97.06 66 ARG A C 1
ATOM 477 O O . ARG A 1 66 ? -12.809 6.041 5.289 1.00 97.06 66 ARG A O 1
ATOM 484 N N . SER A 1 67 ? -11.191 7.010 4.051 1.00 97.62 67 SER A N 1
ATOM 485 C CA . SER A 1 67 ? -10.987 8.187 4.901 1.00 97.62 67 SER A CA 1
ATOM 486 C C . SER A 1 67 ? -12.304 8.862 5.274 1.00 97.62 67 SER A C 1
ATOM 488 O O . SER A 1 67 ? -13.126 9.128 4.399 1.00 97.62 67 SER A O 1
ATOM 490 N N . GLY A 1 68 ? -12.507 9.130 6.564 1.00 97.06 68 GLY A N 1
ATOM 491 C CA . GLY A 1 68 ? -13.713 9.795 7.066 1.00 97.06 68 GLY A CA 1
ATOM 492 C C . GLY A 1 68 ? -14.966 8.915 7.128 1.00 97.06 68 GLY A C 1
ATOM 493 O O . GLY A 1 68 ? -15.965 9.334 7.709 1.00 97.06 68 GLY A O 1
ATOM 494 N N . ASN A 1 69 ? -14.919 7.682 6.617 1.00 97.88 69 ASN A N 1
ATOM 495 C CA . ASN A 1 69 ? -16.034 6.747 6.708 1.00 97.88 69 ASN A CA 1
ATOM 496 C C . ASN A 1 69 ? -15.852 5.784 7.880 1.00 97.88 69 ASN A C 1
ATOM 498 O O . ASN A 1 69 ? -14.741 5.368 8.222 1.00 97.88 69 ASN A O 1
ATOM 502 N N . ARG A 1 70 ? -16.980 5.372 8.461 1.00 97.62 70 ARG A N 1
ATOM 503 C CA . ARG A 1 70 ? -17.014 4.288 9.440 1.00 97.62 70 ARG A CA 1
ATOM 504 C C . ARG A 1 70 ? -16.613 2.970 8.780 1.00 97.62 70 ARG A C 1
ATOM 506 O O . ARG A 1 70 ? -17.078 2.649 7.684 1.00 97.62 70 ARG A O 1
ATOM 513 N N . VAL A 1 71 ? -15.749 2.210 9.444 1.00 97.00 71 VAL A N 1
ATOM 514 C CA . VAL A 1 71 ? -15.271 0.927 8.930 1.00 97.00 71 VAL A CA 1
ATOM 515 C C . VAL A 1 71 ? -16.258 -0.177 9.287 1.00 97.00 71 VAL A C 1
ATOM 517 O O . VAL A 1 71 ? -16.407 -0.523 10.458 1.00 97.00 71 VAL A O 1
ATOM 520 N N . ALA A 1 72 ? -16.894 -0.765 8.271 1.00 92.25 72 ALA A N 1
ATOM 521 C CA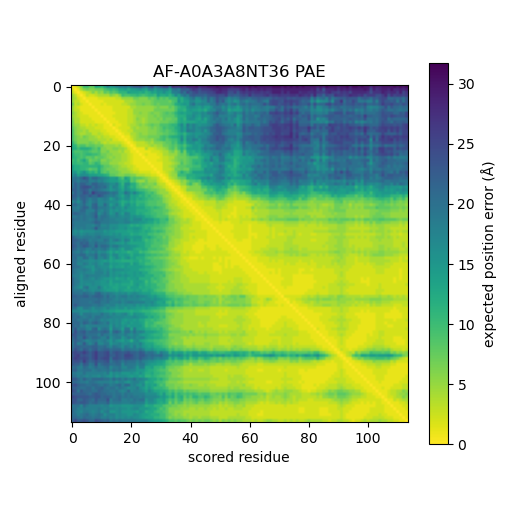 . ALA A 1 72 ? -17.854 -1.861 8.421 1.00 92.25 72 ALA A CA 1
ATOM 522 C C . ALA A 1 72 ? -18.892 -1.584 9.535 1.00 92.25 72 ALA A C 1
ATOM 524 O O . ALA A 1 72 ? -19.425 -0.479 9.630 1.00 92.25 72 ALA A O 1
ATOM 525 N N . SER A 1 73 ? -19.181 -2.578 10.378 1.00 91.94 73 SER A N 1
ATOM 526 C CA . SER A 1 73 ? -20.047 -2.444 11.555 1.00 91.94 73 SER A CA 1
ATOM 527 C C . SER A 1 73 ? -19.319 -1.921 12.799 1.00 91.94 73 SER A C 1
ATOM 529 O O . SER A 1 73 ? -19.917 -1.851 13.872 1.00 91.94 73 SER A O 1
ATOM 531 N N . THR A 1 74 ? -18.033 -1.572 12.693 1.00 92.62 74 THR A N 1
ATOM 532 C CA . THR A 1 74 ? -17.287 -1.033 13.835 1.00 92.62 74 THR A CA 1
ATOM 533 C C . THR A 1 74 ? -17.770 0.377 14.165 1.00 92.62 74 THR A C 1
ATOM 535 O O . THR A 1 74 ? -18.321 1.079 13.323 1.00 92.62 74 THR A O 1
ATOM 538 N N . GLY A 1 75 ? -17.528 0.839 15.391 1.00 95.31 75 GLY A N 1
ATOM 539 C CA . GLY A 1 75 ? -17.769 2.237 15.756 1.00 95.31 75 GLY A CA 1
ATOM 540 C C . GLY A 1 75 ? -16.755 3.222 15.161 1.00 95.31 75 GLY A C 1
ATOM 541 O O . GLY A 1 75 ? -16.956 4.430 15.292 1.00 95.31 75 GLY A O 1
ATOM 542 N N . TYR A 1 76 ? -15.689 2.723 14.526 1.00 96.25 76 TYR A N 1
ATOM 543 C CA . TYR A 1 76 ? -14.473 3.469 14.225 1.00 96.25 76 TYR A CA 1
ATOM 544 C C . TYR A 1 76 ? -14.520 4.139 12.849 1.00 96.25 76 TYR A C 1
ATOM 546 O O . TYR A 1 76 ? -14.800 3.490 11.840 1.00 96.25 76 TYR A O 1
ATOM 554 N N . THR A 1 77 ? -14.215 5.434 12.809 1.00 97.31 77 THR A N 1
ATOM 555 C CA . THR A 1 77 ? -14.044 6.198 11.568 1.00 97.31 77 THR A CA 1
ATOM 556 C C . THR A 1 77 ? -12.593 6.124 11.123 1.00 97.31 77 THR A C 1
ATOM 558 O O . THR A 1 77 ? -11.695 6.419 11.909 1.00 97.31 77 THR A O 1
ATOM 561 N N . TRP A 1 78 ? -12.357 5.743 9.868 1.00 98.00 78 TRP A N 1
ATOM 562 C CA . TRP A 1 78 ? -11.002 5.655 9.334 1.00 98.00 78 TRP A CA 1
ATOM 563 C C . TRP A 1 78 ? -10.343 7.034 9.247 1.00 98.00 78 TRP A C 1
ATOM 565 O O . TRP A 1 78 ? -10.994 8.020 8.881 1.00 98.00 78 TRP A O 1
ATOM 575 N N . HIS A 1 79 ? -9.051 7.097 9.564 1.00 97.75 79 HIS A N 1
ATOM 576 C CA . HIS A 1 79 ? -8.279 8.337 9.528 1.00 97.75 79 HIS A CA 1
ATOM 577 C C . HIS A 1 79 ? -8.174 8.906 8.104 1.00 97.75 79 HIS A C 1
ATOM 579 O O . HIS A 1 79 ? -8.381 8.206 7.110 1.00 97.75 79 HIS A O 1
ATOM 585 N N . ALA A 1 80 ? -7.858 10.198 8.005 1.00 97.81 80 ALA A N 1
ATOM 586 C CA . ALA A 1 80 ? -7.571 10.827 6.720 1.00 97.81 80 ALA A CA 1
ATOM 587 C C . ALA A 1 80 ? -6.136 10.527 6.254 1.00 97.81 80 ALA A C 1
ATOM 589 O O . ALA A 1 80 ? -5.347 9.962 7.008 1.00 97.81 80 ALA A O 1
ATOM 590 N N . ALA A 1 81 ? -5.827 10.900 5.008 1.00 97.44 81 ALA A N 1
ATOM 591 C CA . ALA A 1 81 ? -4.503 10.768 4.388 1.00 97.44 81 ALA A CA 1
ATOM 592 C C . ALA A 1 81 ? -3.790 9.416 4.650 1.00 97.44 81 ALA A C 1
ATOM 594 O O . ALA A 1 81 ? -2.676 9.422 5.172 1.00 97.44 81 ALA A O 1
ATOM 595 N N . PRO A 1 82 ? -4.427 8.261 4.354 1.00 97.44 82 PRO A N 1
ATOM 596 C CA . PRO A 1 82 ? -3.751 6.973 4.442 1.00 97.44 82 PRO A CA 1
ATOM 597 C C . PRO A 1 82 ? -2.648 6.863 3.389 1.00 97.44 82 PRO A C 1
ATOM 599 O O . PRO A 1 82 ? -2.897 7.181 2.226 1.00 97.44 82 PRO A O 1
ATOM 602 N N . ASP A 1 83 ? -1.479 6.370 3.790 1.00 96.44 83 ASP A N 1
ATOM 603 C CA . ASP A 1 83 ? -0.362 6.104 2.882 1.00 96.44 83 ASP A CA 1
ATOM 604 C C . ASP A 1 83 ? 0.333 4.770 3.228 1.00 96.44 83 ASP A C 1
ATOM 606 O O . ASP A 1 83 ? -0.203 3.688 2.960 1.00 96.44 83 ASP A O 1
ATOM 610 N N . GLY A 1 84 ? 1.510 4.828 3.853 1.00 97.00 84 GLY A N 1
ATOM 611 C CA . GLY A 1 84 ? 2.307 3.675 4.236 1.00 97.00 84 GLY A CA 1
ATOM 612 C C . GLY A 1 84 ? 1.598 2.740 5.217 1.00 97.00 84 GLY A C 1
ATOM 613 O O . GLY A 1 84 ? 1.019 3.153 6.225 1.00 97.00 84 GLY A O 1
ATOM 614 N N . GLY A 1 85 ? 1.714 1.437 4.962 1.00 96.81 85 GLY A N 1
ATOM 615 C CA . GLY A 1 85 ? 1.151 0.415 5.831 1.00 96.81 85 GLY A CA 1
ATOM 616 C C . GLY A 1 85 ? 1.892 -0.916 5.797 1.00 96.81 85 GLY A C 1
ATOM 617 O O . GLY A 1 85 ? 2.736 -1.163 4.938 1.00 96.81 85 GLY A O 1
ATOM 618 N N . ALA A 1 86 ? 1.562 -1.776 6.758 1.00 97.75 86 ALA A N 1
ATOM 619 C CA . ALA A 1 86 ? 2.150 -3.102 6.923 1.00 97.75 86 ALA A CA 1
ATOM 620 C C . ALA A 1 86 ? 1.113 -4.109 7.433 1.00 97.75 86 ALA A C 1
ATOM 622 O O . ALA A 1 86 ? 0.183 -3.744 8.152 1.00 97.75 86 ALA A O 1
ATOM 623 N N . CYS A 1 87 ? 1.293 -5.384 7.086 1.00 97.12 87 CYS A N 1
ATOM 624 C CA . CYS A 1 87 ? 0.474 -6.488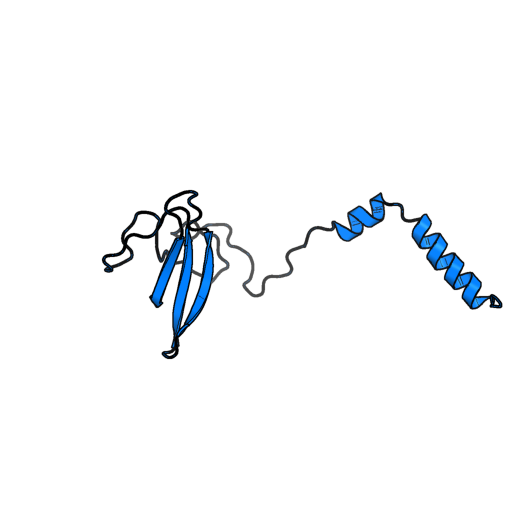 7.584 1.00 97.12 87 CYS A CA 1
ATOM 625 C C . CYS A 1 87 ? 1.280 -7.357 8.554 1.00 97.12 87 CYS A C 1
ATOM 627 O O . CYS A 1 87 ? 2.375 -7.807 8.222 1.00 97.12 87 CYS A O 1
ATOM 629 N N . PHE A 1 88 ? 0.703 -7.647 9.718 1.00 96.56 88 PHE A N 1
ATOM 630 C CA . PHE A 1 88 ? 1.272 -8.525 10.739 1.00 96.56 88 PHE A CA 1
ATOM 631 C C . PHE A 1 88 ? 0.393 -9.762 10.920 1.00 96.56 88 PHE A C 1
ATOM 633 O O . PHE A 1 88 ? -0.832 -9.651 10.990 1.00 96.56 88 PHE A O 1
ATOM 640 N N . THR A 1 89 ? 1.001 -10.943 11.013 1.00 96.62 89 THR A N 1
ATOM 641 C CA . THR A 1 89 ? 0.280 -12.184 11.327 1.00 96.62 89 THR A CA 1
ATOM 642 C C . THR A 1 89 ? -0.224 -12.165 12.764 1.00 96.62 89 THR A C 1
ATOM 644 O O . THR A 1 89 ? 0.498 -11.758 13.675 1.00 96.62 89 THR A O 1
ATOM 647 N N . THR A 1 90 ? -1.422 -12.689 12.990 1.00 94.25 90 THR A N 1
ATOM 648 C CA . THR A 1 90 ? -1.916 -13.015 14.334 1.00 94.25 90 THR A CA 1
ATOM 649 C C . THR A 1 90 ? -1.688 -14.496 14.632 1.00 94.25 90 THR A C 1
ATOM 651 O O . THR A 1 90 ? -1.638 -15.313 13.714 1.00 94.25 90 THR A O 1
ATOM 654 N N . GLY A 1 91 ? -1.583 -14.866 15.913 1.00 90.56 91 GLY A N 1
ATOM 655 C CA . GLY A 1 91 ? -1.410 -16.271 16.320 1.00 90.56 91 GLY A CA 1
ATOM 656 C C . GLY A 1 91 ? -2.577 -17.193 15.937 1.00 90.56 91 GLY A C 1
ATOM 657 O O . GLY A 1 91 ? -2.426 -18.407 15.953 1.00 90.56 91 GLY A O 1
ATOM 658 N N . GLU A 1 92 ? -3.722 -16.625 15.556 1.00 87.19 92 GLU A N 1
ATOM 659 C CA . GLU A 1 92 ? -4.957 -17.341 15.209 1.00 87.19 92 GLU A CA 1
ATOM 660 C C . GLU A 1 92 ? -5.139 -17.521 13.687 1.00 87.19 92 GLU A C 1
ATOM 662 O O . GLU A 1 92 ? -6.209 -17.916 13.235 1.00 87.19 92 GLU A O 1
ATOM 667 N N . GLY A 1 93 ? -4.120 -17.215 12.875 1.00 89.69 93 GLY A N 1
ATOM 668 C CA . GLY A 1 93 ? -4.186 -17.345 11.410 1.00 89.69 93 GLY A CA 1
ATOM 669 C C . GLY A 1 93 ? -4.824 -16.156 10.678 1.00 89.69 93 GLY A C 1
ATOM 670 O O . GLY A 1 93 ? -4.960 -16.194 9.457 1.00 89.69 93 GLY A O 1
ATOM 671 N N . GLY A 1 94 ? -5.185 -15.093 11.401 1.00 94.81 94 GLY A N 1
ATOM 672 C CA . GLY A 1 94 ? -5.637 -13.814 10.844 1.00 94.81 94 GLY A CA 1
ATOM 673 C C . GLY A 1 94 ? -4.505 -12.805 10.638 1.00 94.81 94 GLY A C 1
ATOM 674 O O . GLY A 1 94 ? -3.340 -13.080 10.946 1.00 94.81 94 GLY A O 1
ATOM 675 N N . TRP A 1 95 ? -4.861 -11.597 10.203 1.00 96.56 95 TRP A N 1
ATOM 676 C CA . TRP A 1 95 ? -3.907 -10.518 9.921 1.00 96.56 95 TRP A CA 1
ATOM 677 C C . TRP A 1 95 ? -4.331 -9.203 10.566 1.00 96.56 95 TRP A C 1
ATOM 679 O O . TRP A 1 95 ? -5.516 -8.904 10.688 1.00 96.56 95 TRP A O 1
ATOM 689 N N . VAL A 1 96 ? -3.352 -8.38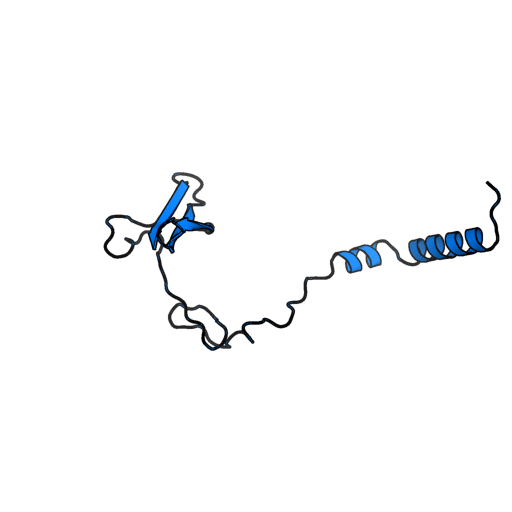1 10.931 1.00 97.19 96 VAL A N 1
ATOM 690 C CA . VAL A 1 96 ? -3.558 -6.980 11.300 1.00 97.19 96 VAL A CA 1
ATOM 691 C C . VAL A 1 96 ? -2.882 -6.107 10.256 1.00 97.19 96 VAL A C 1
ATOM 693 O O . VAL A 1 96 ? -1.661 -6.137 10.129 1.00 97.19 96 VAL A O 1
ATOM 696 N N . TYR A 1 97 ? -3.668 -5.331 9.517 1.00 97.50 97 TYR A N 1
ATOM 697 C CA . TYR A 1 97 ? -3.163 -4.276 8.644 1.00 97.50 97 TYR A CA 1
ATOM 698 C C . TYR A 1 97 ? -3.070 -2.971 9.433 1.00 97.50 97 TYR A C 1
ATOM 700 O O . TYR A 1 97 ? -4.065 -2.547 10.015 1.00 97.50 97 TYR A O 1
ATOM 708 N N . VAL A 1 98 ? -1.901 -2.339 9.444 1.00 98.00 98 VAL A N 1
ATOM 709 C CA . VAL A 1 98 ? -1.655 -1.023 10.048 1.00 98.00 98 VAL A CA 1
ATOM 710 C C . VAL A 1 98 ? -1.398 -0.017 8.932 1.00 98.00 98 VAL A C 1
ATOM 712 O O . VAL A 1 98 ? -0.653 -0.328 8.007 1.00 98.00 98 VAL A O 1
ATOM 715 N N . SER A 1 99 ? -1.978 1.178 9.034 1.00 98.19 99 SER A N 1
ATOM 716 C CA . SER A 1 99 ? -1.786 2.297 8.103 1.00 98.19 99 SER A CA 1
ATOM 717 C C . SER A 1 99 ? -1.433 3.560 8.879 1.00 98.19 99 SER A C 1
ATOM 719 O O . SER A 1 99 ? -2.032 3.822 9.925 1.00 98.19 99 SER A O 1
ATOM 721 N N . ASN A 1 100 ? -0.490 4.352 8.370 1.00 98.06 100 ASN A N 1
ATOM 722 C CA . ASN A 1 100 ? -0.237 5.702 8.869 1.00 98.06 100 ASN A CA 1
ATOM 723 C C . ASN A 1 100 ? -1.291 6.697 8.343 1.00 98.06 100 ASN A C 1
ATOM 725 O O . ASN A 1 100 ? -1.956 6.444 7.341 1.00 98.06 100 ASN A O 1
ATOM 729 N N . SER A 1 101 ? -1.415 7.832 9.029 1.00 98.19 101 SER A N 1
ATOM 730 C CA . SER A 1 101 ? -2.101 9.046 8.585 1.00 98.19 101 SER A CA 1
ATOM 731 C C . SER A 1 101 ? -1.057 10.138 8.385 1.00 98.19 101 SER A C 1
ATOM 733 O O . SER A 1 101 ? -0.437 10.569 9.361 1.00 98.19 101 SER A O 1
ATOM 735 N N . GLU A 1 102 ? -0.880 10.610 7.153 1.00 97.44 102 GLU A N 1
ATOM 736 C CA . GLU A 1 102 ? 0.119 11.632 6.801 1.00 97.44 102 GLU A CA 1
ATOM 737 C C . GLU A 1 102 ? -0.354 13.076 7.030 1.00 97.44 102 GLU A C 1
ATOM 739 O O . GLU A 1 102 ? 0.186 14.035 6.475 1.00 97.44 102 GLU A O 1
ATOM 744 N N . LEU A 1 103 ? -1.372 13.274 7.868 1.00 97.62 103 LEU A N 1
ATOM 745 C CA . LEU A 1 103 ? -1.751 14.622 8.274 1.00 97.62 103 LEU A CA 1
ATOM 746 C C . LEU A 1 103 ? -0.647 15.267 9.123 1.00 97.62 103 LEU A C 1
ATOM 748 O O . LEU A 1 103 ? -0.203 14.703 10.121 1.00 97.62 103 LEU A O 1
ATOM 752 N N . ALA A 1 104 ? -0.288 16.509 8.785 1.00 94.50 104 ALA A N 1
ATOM 753 C CA . ALA A 1 104 ? 0.692 17.299 9.538 1.00 94.50 104 ALA A CA 1
ATOM 754 C C . ALA A 1 104 ? 0.276 17.562 11.001 1.00 94.50 104 ALA A C 1
ATOM 756 O O . ALA A 1 104 ? 1.126 17.684 11.878 1.00 94.50 104 ALA A O 1
ATOM 757 N N . SER A 1 105 ? -1.030 17.646 11.270 1.00 94.62 105 SER A N 1
ATOM 758 C CA . SER A 1 105 ? -1.605 17.737 12.615 1.00 94.62 105 SER A CA 1
ATOM 759 C C . SER A 1 105 ? -2.780 16.772 12.726 1.00 94.62 105 SER A C 1
ATOM 761 O O . SER A 1 105 ? -3.572 16.653 11.792 1.00 94.62 105 SER A O 1
ATOM 763 N N . GLY A 1 106 ? -2.882 16.061 13.851 1.00 89.62 106 GLY A N 1
ATOM 764 C CA . GLY A 1 106 ? -3.882 15.001 14.023 1.00 89.62 106 GLY A CA 1
ATOM 765 C C . GLY A 1 106 ? -3.615 13.745 13.181 1.00 89.62 106 GLY A C 1
ATOM 766 O O . GLY A 1 106 ? -4.546 12.990 12.906 1.00 89.62 106 GLY A O 1
ATOM 767 N N . GLY A 1 107 ? -2.364 13.537 12.750 1.00 94.50 107 GLY A N 1
ATOM 768 C CA . GLY A 1 107 ? -1.897 12.284 12.153 1.00 94.50 107 GLY A CA 1
ATOM 769 C C . GLY A 1 107 ? -1.817 11.137 13.169 1.00 94.50 107 GLY A C 1
ATOM 770 O O . GLY A 1 107 ? -2.348 11.218 14.278 1.00 94.50 107 GLY A O 1
ATOM 771 N N . GLY A 1 108 ? -1.143 10.051 12.798 1.00 96.31 108 GLY A N 1
ATOM 772 C CA . GLY A 1 108 ? -0.990 8.871 13.653 1.00 96.31 108 GLY A CA 1
ATOM 773 C C . GLY A 1 108 ? -1.033 7.576 12.855 1.00 96.31 108 GLY A C 1
ATOM 774 O O . GLY A 1 108 ? -0.626 7.549 11.696 1.00 96.31 108 GLY A O 1
ATOM 775 N N . ALA A 1 109 ? -1.527 6.506 13.472 1.00 96.94 109 ALA A N 1
ATOM 776 C CA . ALA A 1 109 ? -1.732 5.226 12.808 1.00 96.94 109 ALA A CA 1
ATOM 777 C C . ALA A 1 109 ? -2.994 4.531 13.328 1.00 96.94 109 ALA A C 1
ATOM 779 O O . ALA A 1 109 ? -3.350 4.665 14.502 1.00 96.94 109 ALA A O 1
ATOM 780 N N . SER A 1 110 ? -3.630 3.752 12.459 1.00 97.12 110 SER A N 1
ATOM 781 C CA . SER A 1 110 ? -4.783 2.913 12.790 1.00 97.12 110 SER A CA 1
ATOM 782 C C . SER A 1 110 ? -4.584 1.505 12.256 1.00 97.12 110 SER A C 1
ATOM 784 O O . SER A 1 110 ? -3.749 1.269 11.381 1.00 97.12 110 SER A O 1
ATOM 786 N N . ALA A 1 111 ? -5.368 0.561 12.773 1.00 97.12 111 ALA A N 1
ATOM 787 C CA . ALA A 1 111 ? -5.265 -0.835 12.388 1.00 97.12 111 ALA A CA 1
ATOM 788 C C . ALA A 1 111 ? -6.628 -1.473 12.109 1.00 97.12 111 ALA A C 1
ATOM 790 O O . ALA A 1 111 ? -7.629 -1.138 12.743 1.00 97.12 111 ALA A O 1
ATOM 791 N N . LEU A 1 112 ? -6.638 -2.429 11.181 1.00 96.00 112 LEU A N 1
ATOM 792 C CA . LEU A 1 112 ? -7.753 -3.326 10.889 1.00 96.00 112 LEU A CA 1
ATOM 793 C C . LEU A 1 112 ? -7.315 -4.758 11.153 1.00 96.00 112 LEU A C 1
ATOM 795 O O . LEU A 1 112 ? -6.268 -5.181 10.667 1.00 96.00 112 LEU A O 1
ATOM 799 N N . ARG A 1 113 ? -8.129 -5.505 11.896 1.00 94.25 113 ARG A N 1
ATOM 800 C CA . ARG A 1 113 ? -7.929 -6.937 12.126 1.00 94.25 113 ARG A CA 1
ATOM 801 C C . ARG A 1 113 ? -8.892 -7.736 11.248 1.00 94.25 113 ARG A C 1
ATOM 803 O O . ARG A 1 113 ? -10.072 -7.389 11.186 1.00 94.25 113 ARG A O 1
ATOM 810 N N . PHE A 1 114 ? -8.375 -8.776 10.604 1.00 91.44 114 PHE A N 1
ATOM 811 C CA . PHE A 1 114 ? -9.097 -9.730 9.761 1.00 91.44 114 PHE A CA 1
ATOM 812 C C . PHE A 1 114 ? -8.997 -11.134 10.340 1.00 91.44 114 PHE A C 1
ATOM 814 O O . PHE A 1 114 ? -7.891 -11.481 10.824 1.00 91.44 114 PHE A O 1
#